Protein AF-A0A168FDJ9-F1 (afdb_monomer)

Secondary structure (DSSP, 8-state):
--------------------PPTT--EEE--TT---HHHHHSSS---SEEE-SSS---TT--TTSEE-EE---SSTTTTTTHHHHHHHHHTTT---EE--SSTTSPP-

Organism: NCBI:txid1081108

InterPro domains:
  IPR024655 Asl1-like, glycosyl hydrolase catalytic domain [PF11790] (43-105)

Foldseek 3Di:
DDDDDDDDDPDPPPPPPPPPDPQEPAEEEDAAPDDPVVQVPDPDRRHAAYEHLALDYDPPDDPRHQYAHELADPPPCSVVCNVVSVVVSVVVPHPHYHYYDPPVDPDD

Structure (mmCIF, N/CA/C/O backbone):
data_AF-A0A168FDJ9-F1
#
_entry.id   AF-A0A168FDJ9-F1
#
loop_
_atom_site.group_PDB
_atom_site.id
_atom_site.type_symbol
_atom_site.label_atom_id
_atom_site.label_alt_id
_atom_site.label_comp_id
_atom_site.label_asym_id
_atom_site.label_entity_id
_atom_site.label_seq_id
_atom_site.pdbx_PDB_ins_code
_atom_site.Cartn_x
_atom_site.Cartn_y
_atom_site.Cartn_z
_atom_site.occupancy
_atom_site.B_iso_or_equiv
_atom_site.auth_seq_id
_atom_site.auth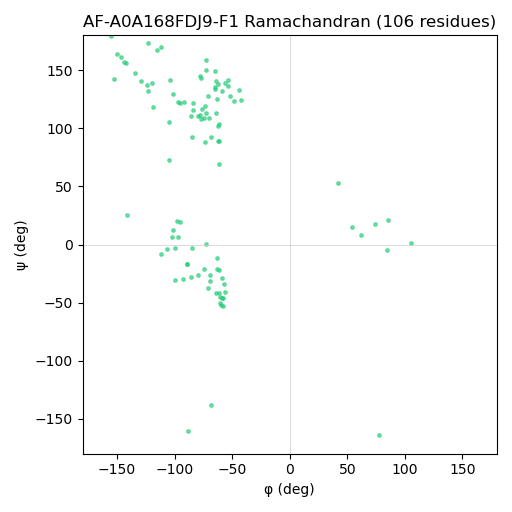_comp_id
_atom_site.auth_asym_id
_atom_site.auth_atom_id
_atom_site.pdbx_PDB_model_num
ATOM 1 N N . MET A 1 1 ? -45.051 25.386 55.370 1.00 40.19 1 MET A N 1
ATOM 2 C CA . MET A 1 1 ? -43.975 24.740 54.588 1.00 40.19 1 MET A CA 1
ATOM 3 C C . MET A 1 1 ? -44.509 24.482 53.191 1.00 40.19 1 MET A C 1
ATOM 5 O O . MET A 1 1 ? -45.445 23.707 53.064 1.00 40.19 1 MET A O 1
ATOM 9 N N . ALA A 1 2 ? -43.998 25.183 52.179 1.00 39.00 2 ALA A N 1
ATOM 10 C CA . ALA A 1 2 ? -44.378 24.968 50.785 1.00 39.00 2 ALA A CA 1
ATOM 11 C C . ALA A 1 2 ? -43.360 24.023 50.133 1.00 39.00 2 ALA A C 1
ATOM 13 O O . ALA A 1 2 ? -42.162 24.298 50.147 1.00 39.00 2 ALA A O 1
ATOM 14 N N . THR A 1 3 ? -43.825 22.895 49.605 1.00 44.97 3 THR A N 1
ATOM 15 C CA . THR A 1 3 ? -43.001 21.899 48.914 1.00 44.97 3 THR A CA 1
ATOM 16 C C . THR A 1 3 ? -42.858 22.295 47.446 1.00 44.97 3 THR A C 1
ATOM 18 O O . THR A 1 3 ? -43.822 22.241 46.686 1.00 44.97 3 THR A O 1
ATOM 21 N N . PHE A 1 4 ? -41.654 22.694 47.033 1.00 40.06 4 PHE A N 1
ATOM 22 C CA . PHE A 1 4 ? -41.322 22.911 45.624 1.00 40.06 4 PHE A CA 1
ATOM 23 C C . PHE A 1 4 ? -41.115 21.551 44.944 1.00 40.06 4 PHE A C 1
ATOM 25 O O . PHE A 1 4 ? -40.209 20.803 45.309 1.00 40.06 4 PHE A O 1
ATOM 32 N N . LYS A 1 5 ? -41.954 21.209 43.960 1.00 51.41 5 LYS A N 1
ATOM 33 C CA . LYS A 1 5 ? -41.704 20.065 43.073 1.00 51.41 5 LYS A CA 1
ATOM 34 C C . LYS A 1 5 ? -40.776 20.514 41.949 1.00 51.41 5 LYS A C 1
ATOM 36 O O . LYS A 1 5 ? -41.147 21.358 41.140 1.00 51.41 5 LYS A O 1
ATOM 41 N N . LEU A 1 6 ? -39.578 19.940 41.910 1.00 40.44 6 LEU A N 1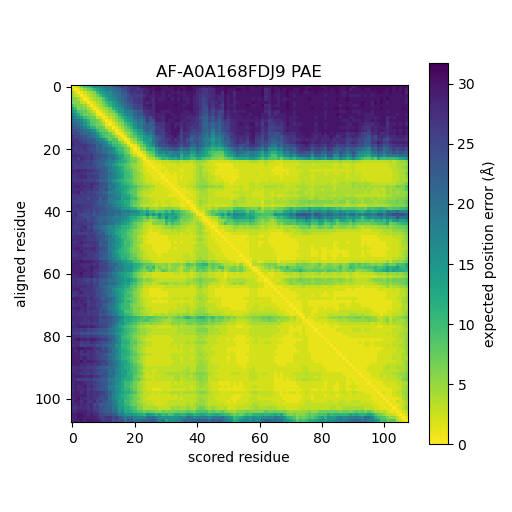
ATOM 42 C CA . LEU A 1 6 ? -38.638 20.111 40.810 1.00 40.44 6 LEU A CA 1
ATOM 43 C C . LEU A 1 6 ? -39.170 19.325 39.598 1.00 40.44 6 LEU A C 1
ATOM 45 O O . LEU A 1 6 ? -39.265 18.099 39.650 1.00 40.44 6 LEU A O 1
ATOM 49 N N . LEU A 1 7 ? -39.562 20.018 38.529 1.00 47.66 7 LEU A N 1
ATOM 50 C CA . LEU A 1 7 ? -39.873 19.384 37.248 1.00 47.66 7 LEU A CA 1
ATOM 51 C C . LEU A 1 7 ? -38.545 19.094 36.535 1.00 47.66 7 LEU A C 1
ATOM 53 O O . LEU A 1 7 ? -37.848 20.019 36.124 1.00 47.66 7 LEU A O 1
ATOM 57 N N . ALA A 1 8 ? -38.177 17.820 36.407 1.00 51.81 8 ALA A N 1
ATOM 58 C CA . ALA A 1 8 ? -37.037 17.422 35.590 1.00 51.81 8 ALA A CA 1
ATOM 59 C C . ALA A 1 8 ? -37.428 17.521 34.107 1.00 51.81 8 ALA A C 1
ATOM 61 O O . ALA A 1 8 ? -38.237 16.736 33.614 1.00 51.81 8 ALA A O 1
ATOM 62 N N . VAL A 1 9 ? -36.870 18.503 33.399 1.00 49.38 9 VAL A N 1
ATOM 63 C CA . VAL A 1 9 ? -36.960 18.598 31.938 1.00 49.38 9 VAL A CA 1
ATOM 64 C C . VAL A 1 9 ? -35.967 17.593 31.358 1.00 49.38 9 VAL A C 1
ATOM 66 O O . VAL A 1 9 ? -34.756 17.782 31.461 1.00 49.38 9 VAL A O 1
ATOM 69 N N . ALA A 1 10 ? -36.464 16.501 30.778 1.00 52.31 10 ALA A N 1
ATOM 70 C CA . ALA A 1 10 ? -35.628 15.574 30.027 1.00 52.31 10 ALA A CA 1
ATOM 71 C C . ALA A 1 10 ? -35.182 16.260 28.728 1.00 52.31 10 ALA A C 1
ATOM 73 O O . ALA A 1 10 ? -35.988 16.491 27.827 1.00 52.31 10 ALA A O 1
ATOM 74 N N . ALA A 1 11 ? -33.900 16.615 28.641 1.00 51.88 11 ALA A N 1
ATOM 75 C CA . ALA A 1 11 ? -33.298 17.047 27.391 1.00 51.88 11 ALA A CA 1
ATOM 76 C C . ALA A 1 11 ? -33.333 15.867 26.409 1.00 51.88 11 ALA A C 1
ATOM 78 O O . ALA A 1 11 ? -32.673 14.851 26.623 1.00 51.88 11 ALA A O 1
ATOM 79 N N . ILE A 1 12 ? -34.124 15.990 25.344 1.00 51.94 12 ILE A N 1
ATOM 80 C CA . ILE A 1 12 ? -34.104 15.050 24.224 1.00 51.94 12 ILE A CA 1
ATOM 81 C C . ILE A 1 12 ? -32.820 15.343 23.447 1.00 51.94 12 ILE A C 1
ATOM 83 O O . ILE A 1 12 ? -32.797 16.161 22.531 1.00 51.94 12 ILE A O 1
ATOM 87 N N . THR A 1 13 ? -31.719 14.707 23.838 1.00 52.53 13 THR A N 1
ATOM 88 C CA . THR A 1 13 ? -30.537 14.592 22.988 1.00 52.53 13 THR A CA 1
ATOM 89 C C . THR A 1 13 ? -30.905 13.675 21.831 1.00 52.53 13 THR A C 1
ATOM 91 O O . THR A 1 13 ? -30.813 12.452 21.915 1.00 52.53 13 THR A O 1
ATOM 94 N N . SER A 1 14 ? -31.355 14.267 20.727 1.00 50.62 14 SER A N 1
ATOM 95 C CA . SER A 1 14 ? -31.405 13.591 19.437 1.00 50.62 14 SER A CA 1
ATOM 96 C C . SER A 1 14 ? -29.972 13.235 19.042 1.00 50.62 14 SER A C 1
ATOM 98 O O . SER A 1 14 ? -29.274 14.026 18.409 1.00 50.62 14 SER A O 1
ATOM 100 N N . MET A 1 15 ? -29.506 12.057 19.463 1.00 55.88 15 MET A N 1
ATOM 101 C CA . MET A 1 15 ? -28.327 11.441 18.876 1.00 55.88 15 MET A CA 1
ATOM 102 C C . MET A 1 15 ? -28.662 11.212 17.410 1.00 55.88 15 MET A C 1
ATOM 104 O O . MET A 1 15 ? -29.426 10.304 17.079 1.00 55.88 15 MET A O 1
ATOM 108 N N . VAL A 1 16 ? -28.123 12.066 16.541 1.00 50.50 16 VAL A N 1
ATOM 109 C CA . VAL A 1 16 ? -28.041 11.790 15.112 1.00 50.50 16 VAL A CA 1
ATOM 110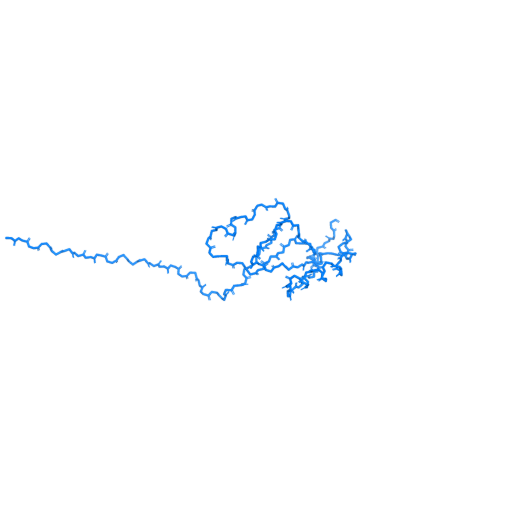 C C . VAL A 1 16 ? -27.179 10.536 15.005 1.00 50.50 16 VAL A C 1
ATOM 112 O O . VAL A 1 16 ? -25.953 10.608 14.978 1.00 50.50 16 VAL A O 1
ATOM 115 N N . HIS A 1 17 ? -27.814 9.365 15.049 1.00 50.12 17 HIS A N 1
ATOM 116 C CA . HIS A 1 17 ? -27.168 8.130 14.654 1.00 50.12 17 HIS A CA 1
ATOM 117 C C . HIS A 1 17 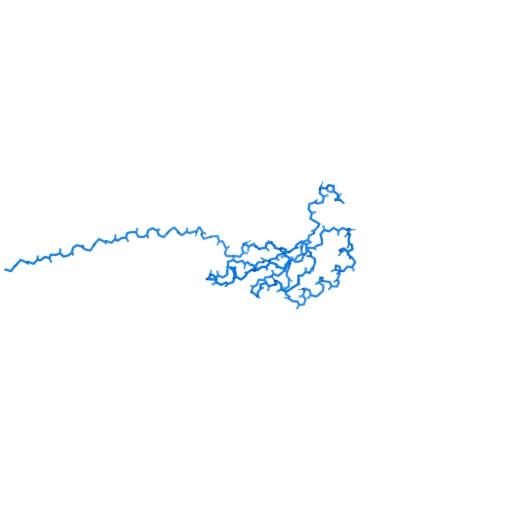? -26.835 8.323 13.181 1.00 50.12 17 HIS A C 1
ATOM 119 O O . HIS A 1 17 ? -27.718 8.250 12.325 1.00 50.12 17 HIS A O 1
ATOM 125 N N . ALA A 1 18 ? -25.563 8.628 12.901 1.00 57.41 18 ALA A N 1
ATOM 126 C CA . ALA A 1 18 ? -24.986 8.384 11.593 1.00 57.41 18 ALA A CA 1
ATOM 127 C C . ALA A 1 18 ? -25.485 7.002 11.167 1.00 57.41 18 ALA A C 1
ATOM 129 O O . ALA A 1 18 ? -25.402 6.053 11.952 1.00 57.41 18 ALA A O 1
ATOM 130 N N . THR A 1 19 ? -26.123 6.941 10.002 1.00 51.56 19 THR A N 1
ATOM 131 C CA . THR A 1 19 ? -26.780 5.739 9.496 1.00 51.56 19 THR A CA 1
ATOM 132 C C . THR A 1 19 ? -25.866 4.540 9.728 1.00 51.56 19 THR A C 1
ATOM 134 O O . THR A 1 19 ? -24.661 4.634 9.482 1.00 51.56 19 THR A O 1
ATOM 137 N N . ASN A 1 20 ? -26.421 3.443 10.261 1.00 50.59 20 ASN A N 1
ATOM 138 C CA . ASN A 1 20 ? -25.738 2.159 10.442 1.00 50.59 20 ASN A CA 1
ATOM 139 C C . ASN A 1 20 ? -25.309 1.614 9.065 1.00 50.59 20 ASN A C 1
ATOM 141 O O . ASN A 1 20 ? -25.881 0.659 8.545 1.00 50.59 20 ASN A O 1
ATOM 145 N N . HIS A 1 21 ? -24.337 2.256 8.422 1.00 54.12 21 HIS A N 1
ATOM 146 C CA . HIS A 1 21 ? -23.617 1.680 7.310 1.00 54.12 21 HIS A CA 1
ATOM 147 C C . HIS A 1 21 ? -22.871 0.465 7.854 1.00 54.12 21 HIS A C 1
ATOM 149 O O . HIS A 1 21 ? -22.343 0.540 8.970 1.00 54.12 21 HIS A O 1
ATOM 155 N N . PRO A 1 22 ? -22.804 -0.640 7.091 1.00 58.00 22 PRO A N 1
ATOM 156 C CA . PRO A 1 22 ? -21.944 -1.749 7.452 1.00 58.00 22 PRO A CA 1
ATOM 157 C C . PRO A 1 22 ? -20.556 -1.186 7.786 1.00 58.00 22 PRO A C 1
ATOM 159 O O . PRO A 1 22 ? -20.003 -0.443 6.960 1.00 58.00 22 PRO A O 1
ATOM 162 N N . PRO A 1 23 ? -20.020 -1.447 8.989 1.00 65.19 23 PRO A N 1
ATOM 163 C CA . PRO A 1 23 ? -18.668 -1.028 9.314 1.00 65.19 23 PRO A CA 1
ATOM 164 C C . PRO A 1 23 ? -17.705 -1.558 8.241 1.00 65.19 23 PRO A C 1
ATOM 166 O O . PRO A 1 23 ? -17.888 -2.659 7.727 1.00 65.19 23 PRO A O 1
ATOM 169 N N . GLY A 1 24 ? -16.704 -0.753 7.874 1.00 71.69 24 GLY A N 1
ATOM 170 C CA . GLY A 1 24 ? -15.574 -1.223 7.063 1.00 71.69 24 GLY A CA 1
ATOM 171 C C . GLY A 1 24 ? -15.529 -0.809 5.589 1.00 71.69 24 GLY A C 1
ATOM 172 O O . GLY A 1 24 ? -14.574 -1.173 4.917 1.00 71.69 24 GLY A O 1
ATOM 173 N N . LYS A 1 25 ? -16.481 -0.022 5.058 1.00 88.19 25 LYS A N 1
ATOM 174 C CA . LYS A 1 25 ? -16.375 0.450 3.655 1.00 88.19 25 LYS A CA 1
ATOM 175 C C . LYS A 1 25 ? -15.435 1.639 3.450 1.00 88.19 25 LYS A C 1
ATOM 177 O O . LYS A 1 25 ? -14.935 1.827 2.345 1.00 88.19 25 LYS A O 1
ATOM 182 N N . ARG A 1 26 ? -15.225 2.474 4.474 1.00 90.69 26 ARG A N 1
ATOM 183 C CA . ARG A 1 26 ? -14.386 3.672 4.342 1.00 90.69 26 ARG A CA 1
ATOM 184 C C . ARG A 1 26 ?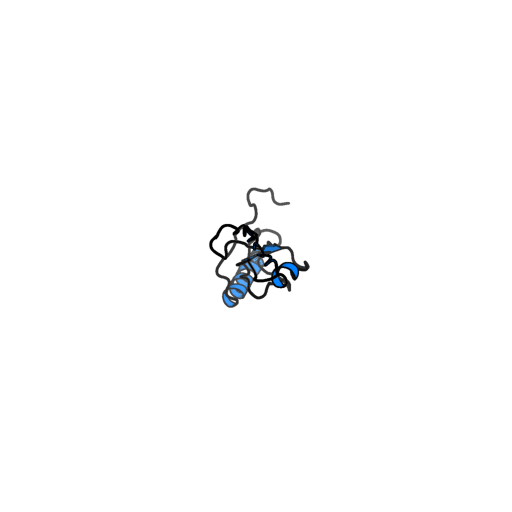 -12.918 3.259 4.214 1.00 90.69 26 ARG A C 1
ATOM 186 O O . ARG A 1 26 ? -12.431 2.514 5.064 1.00 90.69 26 ARG A O 1
ATOM 193 N N . GLY A 1 27 ? -12.248 3.767 3.183 1.00 92.88 27 GLY A N 1
ATOM 194 C CA . GLY A 1 27 ? -10.805 3.646 2.994 1.00 92.88 27 GLY A CA 1
ATOM 195 C C . GLY A 1 27 ? -10.096 4.998 3.060 1.00 92.88 27 GLY A C 1
ATOM 196 O O . GLY A 1 27 ? -10.756 6.040 3.028 1.00 92.88 27 GLY A O 1
ATOM 197 N N . LEU A 1 28 ? -8.768 4.973 3.160 1.00 94.00 28 LEU A N 1
ATOM 198 C CA . LEU A 1 28 ? -7.907 6.159 3.159 1.00 94.00 28 LEU A CA 1
ATOM 199 C C . LEU A 1 28 ? -6.945 6.127 1.964 1.00 94.00 28 LEU A C 1
ATOM 201 O O . LEU A 1 28 ? -6.117 5.227 1.866 1.00 94.00 28 LEU A O 1
ATOM 205 N N . GLY A 1 29 ? -7.053 7.116 1.076 1.00 95.62 29 GLY A N 1
ATOM 206 C CA . GLY A 1 29 ? -6.052 7.389 0.042 1.00 95.62 29 GLY A CA 1
ATOM 207 C C . GLY A 1 29 ? -5.117 8.496 0.507 1.00 95.62 29 GLY A C 1
ATOM 208 O O . GLY A 1 29 ? -5.593 9.579 0.852 1.00 95.62 29 GLY A O 1
ATOM 209 N N . SER A 1 30 ? -3.812 8.240 0.549 1.00 95.00 30 SER A N 1
ATOM 210 C CA . SER A 1 30 ? -2.828 9.219 1.028 1.00 95.00 30 SER A CA 1
ATOM 211 C C . SER A 1 30 ? -1.462 9.006 0.396 1.00 95.00 30 SER A C 1
ATOM 213 O O . SER A 1 30 ? -1.029 7.866 0.283 1.00 95.00 30 SER A O 1
ATOM 215 N N . ASN A 1 31 ? -0.753 10.090 0.089 1.00 94.50 31 ASN A N 1
ATOM 216 C CA . ASN A 1 31 ? 0.647 10.024 -0.327 1.00 94.50 31 ASN A CA 1
ATOM 217 C C . ASN A 1 31 ? 1.575 9.696 0.855 1.00 94.50 31 ASN A C 1
ATOM 219 O O . ASN A 1 31 ? 1.251 9.946 2.023 1.00 94.50 31 ASN A O 1
ATOM 223 N N . ASP A 1 32 ? 2.763 9.189 0.537 1.00 91.94 32 ASP A N 1
ATOM 224 C CA . ASP A 1 32 ? 3.828 8.962 1.511 1.00 91.94 32 ASP A CA 1
ATOM 225 C C . ASP A 1 32 ? 4.335 10.288 2.118 1.00 91.94 32 ASP A C 1
ATOM 227 O O . ASP A 1 32 ? 4.304 11.345 1.488 1.00 91.94 32 ASP A O 1
ATOM 231 N N . GLY A 1 33 ? 4.794 10.242 3.372 1.00 89.50 33 GLY A N 1
ATOM 232 C CA . GLY A 1 33 ? 5.312 11.395 4.121 1.00 89.50 33 GLY A CA 1
ATOM 233 C C . GLY A 1 33 ? 4.266 12.263 4.838 1.00 89.50 33 GLY A C 1
ATOM 234 O O . GLY A 1 33 ? 4.644 13.171 5.574 1.00 89.50 33 GLY A O 1
ATOM 235 N N . LEU A 1 34 ? 2.967 11.993 4.675 1.00 90.69 34 LEU A N 1
ATOM 236 C CA . LEU A 1 34 ? 1.898 12.689 5.404 1.00 90.69 34 LEU A CA 1
ATOM 237 C C . LEU A 1 34 ? 1.742 12.187 6.850 1.00 90.69 34 LEU A C 1
ATOM 239 O O . LEU A 1 34 ? 1.877 10.992 7.112 1.00 90.69 34 LEU A O 1
ATOM 243 N N . ASP A 1 35 ? 1.397 13.089 7.774 1.00 89.94 35 ASP A N 1
ATOM 244 C CA . ASP A 1 35 ? 0.990 12.735 9.139 1.00 89.94 35 ASP A CA 1
ATOM 245 C C . ASP A 1 35 ? -0.461 12.228 9.142 1.00 89.94 35 ASP A C 1
ATOM 247 O O . ASP A 1 35 ? -1.405 12.983 8.899 1.00 89.94 35 ASP A O 1
ATOM 251 N N . LEU A 1 36 ? -0.633 10.933 9.416 1.00 89.44 36 LEU A N 1
ATOM 252 C CA . LEU A 1 36 ? -1.937 10.269 9.481 1.00 89.44 36 LEU A CA 1
ATOM 253 C C . LEU A 1 36 ? -2.420 10.036 10.922 1.00 89.44 36 LEU A C 1
ATOM 255 O O . LEU A 1 36 ? -3.456 9.400 11.122 1.00 89.44 36 LEU A O 1
ATOM 259 N N . SER A 1 37 ? -1.718 10.558 11.935 1.00 86.00 37 SER A N 1
ATOM 260 C CA . SER A 1 37 ? -2.020 10.317 13.356 1.00 86.00 37 SER A CA 1
ATOM 261 C C . SER A 1 37 ? -3.434 10.749 13.759 1.00 86.00 37 SER A C 1
ATOM 263 O O . SER A 1 37 ? -4.053 10.130 14.629 1.00 86.00 37 SER A O 1
ATOM 265 N N . GLY A 1 38 ? -4.007 11.750 13.085 1.00 86.31 38 GLY A N 1
ATOM 266 C CA . GLY A 1 38 ? -5.398 12.175 13.273 1.00 86.31 38 GLY A CA 1
ATOM 267 C C . GLY A 1 38 ? -6.440 11.093 12.948 1.00 86.31 38 GLY A C 1
ATOM 268 O O . GLY A 1 38 ? -7.554 11.147 13.467 1.00 86.31 38 GLY A O 1
ATOM 269 N N . PHE A 1 39 ? -6.086 10.087 12.140 1.00 85.56 39 PHE A N 1
ATOM 270 C CA . PHE A 1 39 ? -6.964 8.963 11.796 1.00 85.56 39 PHE A CA 1
ATOM 271 C C . PHE A 1 39 ? -6.859 7.780 12.772 1.00 85.56 39 PHE A C 1
ATOM 273 O O . PHE A 1 39 ? -7.767 6.947 12.801 1.00 85.56 39 PHE A O 1
ATOM 280 N N . GLU A 1 40 ? -5.799 7.717 13.587 1.00 78.00 40 GLU A N 1
ATOM 281 C CA . GLU A 1 40 ? -5.617 6.698 14.638 1.00 78.00 40 GLU A CA 1
ATOM 282 C C . GLU A 1 40 ? -5.980 7.212 16.041 1.00 78.00 40 GLU A C 1
ATOM 284 O O . GLU A 1 40 ? -6.428 6.439 16.884 1.00 78.00 40 GLU A O 1
ATOM 289 N N . SER A 1 41 ? -5.798 8.509 16.307 1.00 66.31 41 SER A N 1
ATOM 290 C CA . SER A 1 41 ? -5.867 9.077 17.664 1.00 66.31 41 SER A CA 1
ATOM 291 C C . SER A 1 41 ? -7.261 9.529 18.118 1.00 66.31 41 SER A C 1
ATOM 293 O O . SER A 1 41 ? -7.488 9.697 19.318 1.00 66.31 41 SER A O 1
ATOM 295 N N . VAL A 1 42 ? -8.223 9.707 17.204 1.00 63.53 42 VAL A N 1
ATOM 296 C CA . VAL A 1 42 ? -9.549 10.271 17.520 1.00 63.53 42 VAL A CA 1
ATOM 297 C C . VAL A 1 42 ? -10.622 9.176 17.546 1.00 63.53 42 VAL A C 1
ATOM 299 O O . VAL A 1 42 ? -11.478 9.069 16.667 1.00 63.53 42 VAL A O 1
ATOM 302 N N . GLY A 1 43 ? -10.594 8.355 18.597 1.00 68.31 43 GLY A N 1
ATOM 303 C CA . GLY A 1 43 ? -11.605 7.323 18.845 1.00 68.31 43 GLY A CA 1
ATOM 304 C C . GLY A 1 43 ? -11.454 6.067 17.973 1.00 68.31 43 GLY A C 1
ATOM 305 O O . GLY A 1 43 ? -10.388 5.821 17.417 1.00 68.31 43 GLY A O 1
ATOM 306 N N . PRO A 1 44 ? -12.496 5.215 17.876 1.00 72.81 44 PRO A N 1
ATOM 307 C CA . PRO A 1 44 ? -12.397 3.964 17.132 1.00 72.81 44 PRO A CA 1
ATOM 308 C C . PRO A 1 44 ? -12.130 4.234 15.653 1.00 72.81 44 PRO A C 1
ATOM 310 O O . PRO A 1 44 ? -12.936 4.916 15.007 1.00 72.81 44 PRO A O 1
ATOM 313 N N . ILE A 1 45 ? -11.059 3.644 15.117 1.00 82.06 45 ILE A N 1
ATOM 314 C CA . ILE A 1 45 ? -10.742 3.702 13.691 1.00 82.06 45 ILE A CA 1
ATOM 315 C C . ILE A 1 45 ? -11.964 3.266 12.872 1.00 82.06 45 ILE A C 1
ATOM 317 O O . ILE A 1 45 ? -12.599 2.245 13.146 1.00 82.06 45 ILE A O 1
ATOM 321 N N . LYS A 1 46 ? -12.362 4.088 11.898 1.00 84.06 46 LYS A N 1
ATOM 322 C CA . LYS A 1 46 ? -13.533 3.801 11.042 1.00 84.06 46 LYS A CA 1
ATOM 323 C C . LYS A 1 46 ? -13.141 3.216 9.683 1.00 84.06 46 LYS A C 1
ATOM 325 O O . LYS A 1 46 ? -14.019 2.980 8.855 1.00 84.06 46 LYS A O 1
ATOM 330 N N . MET A 1 47 ? -11.838 3.103 9.424 1.00 88.50 47 MET A N 1
ATOM 331 C CA . MET A 1 47 ? -11.256 2.818 8.116 1.00 88.50 47 MET A CA 1
ATOM 332 C C . MET A 1 47 ? -10.888 1.344 8.095 1.00 88.50 47 MET A C 1
ATOM 334 O O . MET A 1 47 ? -10.263 0.870 9.038 1.00 88.50 47 MET A O 1
ATOM 338 N N . GLY A 1 48 ? -11.312 0.631 7.053 1.00 90.94 48 GLY A N 1
ATOM 339 C CA . GLY A 1 48 ? -10.995 -0.791 6.885 1.00 90.94 48 GLY A CA 1
ATOM 340 C C . GLY A 1 48 ? -9.737 -1.028 6.052 1.00 90.94 48 GLY A C 1
ATOM 341 O O . GLY A 1 48 ? -9.021 -1.998 6.280 1.00 90.94 48 GLY A O 1
ATOM 342 N N . TRP A 1 49 ? -9.449 -0.117 5.121 1.00 94.62 49 TRP A N 1
ATOM 343 C CA . TRP A 1 49 ? -8.380 -0.268 4.137 1.00 94.62 49 TRP A CA 1
ATOM 344 C C . TRP A 1 49 ? -7.729 1.080 3.768 1.00 94.62 49 TRP A C 1
ATOM 346 O O . TRP A 1 49 ? -8.293 2.148 4.022 1.00 94.62 49 TRP A O 1
ATOM 356 N N . GLN A 1 50 ? -6.530 1.045 3.191 1.00 95.56 50 GLN A N 1
ATOM 357 C CA . GLN A 1 50 ? -5.786 2.213 2.718 1.00 95.56 50 GLN A CA 1
ATOM 358 C C . GLN A 1 50 ? -5.004 1.913 1.434 1.00 95.56 50 GLN A C 1
ATOM 360 O O . GLN A 1 50 ? -4.659 0.762 1.182 1.00 95.56 50 GLN A O 1
ATOM 365 N N . TYR A 1 51 ? -4.688 2.950 0.661 1.00 97.62 51 TYR A N 1
ATOM 366 C CA . TYR A 1 51 ? -3.862 2.886 -0.552 1.00 97.62 51 TYR A CA 1
ATOM 367 C C . TYR A 1 51 ? -3.103 4.213 -0.754 1.00 97.62 51 TYR A C 1
ATOM 369 O O . TYR A 1 51 ? -3.439 5.222 -0.130 1.00 97.62 51 TYR A O 1
ATOM 377 N N . ASN A 1 52 ? -2.074 4.222 -1.604 1.00 97.44 52 ASN A N 1
ATOM 378 C CA . ASN A 1 52 ? -1.222 5.398 -1.850 1.00 97.44 52 ASN A CA 1
ATOM 379 C C . ASN A 1 52 ? -0.814 5.571 -3.326 1.00 97.44 52 ASN A C 1
ATOM 381 O O . ASN A 1 52 ? 0.219 6.169 -3.604 1.00 97.44 52 ASN A O 1
ATOM 385 N N . TRP A 1 53 ? -1.610 5.042 -4.262 1.00 96.50 53 TRP A N 1
ATOM 386 C CA . TRP A 1 53 ? -1.319 5.033 -5.707 1.00 96.50 53 TRP A CA 1
ATOM 387 C C . TRP A 1 53 ? -0.055 4.274 -6.136 1.00 96.50 53 TRP A C 1
ATOM 389 O O . TRP A 1 53 ? 0.277 4.318 -7.315 1.00 96.50 53 TRP A O 1
ATOM 399 N N . ASP A 1 54 ? 0.611 3.540 -5.242 1.00 96.56 54 ASP A N 1
ATOM 400 C CA . ASP A 1 54 ? 1.735 2.667 -5.583 1.00 96.56 54 ASP A CA 1
ATOM 401 C C . ASP A 1 54 ? 1.456 1.220 -5.140 1.00 96.56 54 ASP A C 1
ATOM 403 O O . ASP A 1 54 ? 0.449 0.894 -4.503 1.00 96.56 54 ASP A O 1
ATOM 407 N N . SER A 1 55 ? 2.361 0.329 -5.520 1.00 97.31 55 SER A N 1
ATOM 408 C CA . SER A 1 55 ? 2.390 -1.069 -5.115 1.00 97.31 55 SER A CA 1
ATOM 409 C C . SER A 1 55 ? 3.091 -1.287 -3.773 1.00 97.31 55 SER A C 1
ATOM 411 O O . SER A 1 55 ? 3.156 -2.411 -3.271 1.00 97.31 55 SER A O 1
ATOM 413 N N . ASP A 1 56 ? 3.623 -0.218 -3.182 1.00 96.38 56 ASP A N 1
ATOM 414 C CA . ASP A 1 56 ? 4.209 -0.233 -1.858 1.00 96.38 56 ASP A CA 1
ATOM 415 C C . ASP A 1 56 ? 3.909 1.041 -1.078 1.00 96.38 56 ASP A C 1
ATOM 417 O O . ASP A 1 56 ? 3.672 2.099 -1.650 1.00 96.38 56 ASP A O 1
ATOM 421 N N . ILE A 1 57 ? 3.963 0.934 0.244 1.00 93.94 57 ILE A N 1
ATOM 422 C CA . ILE A 1 57 ? 3.857 2.069 1.149 1.00 93.94 57 ILE A CA 1
ATOM 423 C C . ILE A 1 57 ? 5.079 2.109 2.046 1.00 93.94 57 ILE A C 1
ATOM 425 O O . ILE A 1 57 ? 5.530 1.079 2.557 1.00 93.94 57 ILE A O 1
ATOM 429 N N . GLY A 1 58 ? 5.614 3.312 2.233 1.00 82.88 58 GLY A N 1
ATOM 430 C CA . GLY A 1 58 ? 6.680 3.550 3.191 1.00 82.88 58 GLY A CA 1
ATOM 431 C C . GLY A 1 58 ? 6.221 3.406 4.649 1.00 82.88 58 GLY A C 1
ATOM 432 O O . GLY A 1 58 ? 5.467 2.513 5.037 1.00 82.88 58 GLY A O 1
ATOM 433 N N . GLY A 1 59 ? 6.685 4.322 5.501 1.00 82.19 59 GLY A N 1
ATOM 434 C CA . GLY A 1 59 ? 6.413 4.318 6.946 1.00 82.19 59 GLY A CA 1
ATOM 435 C C . GLY A 1 59 ? 4.987 4.710 7.357 1.00 82.19 59 GLY A C 1
ATOM 436 O O . GLY A 1 59 ? 4.688 4.721 8.545 1.00 82.19 59 GLY A O 1
ATOM 437 N N . ASN A 1 60 ? 4.106 5.013 6.401 1.00 87.19 60 ASN A N 1
ATOM 438 C CA . ASN A 1 60 ? 2.785 5.606 6.639 1.00 87.19 60 ASN A CA 1
ATOM 439 C C . ASN A 1 60 ? 1.643 4.576 6.726 1.00 87.19 60 ASN A C 1
ATOM 441 O O . ASN A 1 60 ? 0.470 4.904 6.537 1.00 87.19 60 ASN A O 1
ATOM 445 N N . LYS A 1 61 ? 1.958 3.303 6.976 1.00 90.81 61 LYS A N 1
ATOM 446 C CA . LYS A 1 61 ? 0.932 2.269 7.122 1.00 90.81 61 LYS A CA 1
ATOM 447 C C . LYS A 1 61 ? 0.219 2.418 8.470 1.00 90.81 61 LYS A C 1
ATOM 449 O O . LYS A 1 61 ? 0.842 2.226 9.512 1.00 90.81 61 LYS A O 1
ATOM 454 N N . LEU A 1 62 ? -1.094 2.644 8.452 1.00 90.56 62 LEU A N 1
ATOM 455 C CA . LEU A 1 62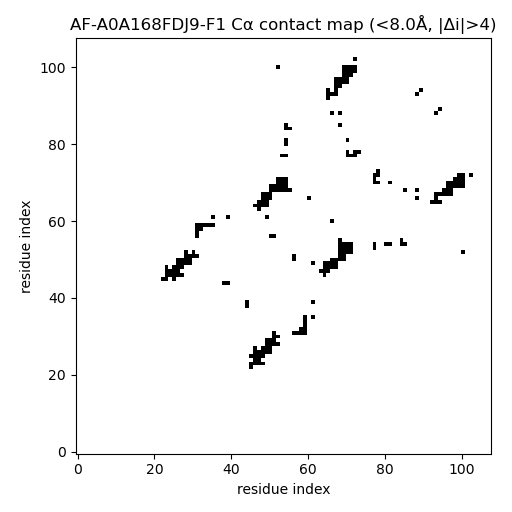 ? -1.918 2.556 9.654 1.00 90.56 62 LEU A CA 1
ATOM 456 C C . LEU A 1 62 ? -1.918 1.113 10.166 1.00 90.56 62 LEU A C 1
ATOM 458 O O . LEU A 1 62 ? -2.043 0.142 9.406 1.00 90.56 62 LEU A O 1
ATOM 462 N N . SER A 1 63 ? -1.760 0.967 11.475 1.00 86.38 63 SER A N 1
ATOM 463 C CA . SER A 1 63 ? -1.491 -0.323 12.123 1.00 86.38 63 SER A CA 1
ATOM 464 C C . SER A 1 63 ? -2.617 -1.342 11.918 1.00 86.38 63 SER A C 1
ATOM 466 O O . SER A 1 63 ? -2.361 -2.505 11.607 1.00 86.38 63 SER A O 1
ATOM 468 N N . SER A 1 64 ? -3.864 -0.883 12.023 1.00 86.31 64 SER A N 1
ATOM 469 C CA . SER A 1 64 ? -5.071 -1.723 12.075 1.00 86.31 64 SER A CA 1
ATOM 470 C C . SER A 1 64 ? -5.843 -1.794 10.752 1.00 86.31 64 SER A C 1
ATOM 472 O O . SER A 1 64 ? -6.991 -2.230 10.732 1.00 86.31 64 SER A O 1
ATOM 474 N N . VAL A 1 65 ? -5.238 -1.327 9.659 1.00 91.38 65 VAL A N 1
ATOM 475 C CA . VAL A 1 65 ? -5.891 -1.146 8.356 1.00 91.38 65 VAL A CA 1
ATOM 476 C C . VAL A 1 65 ? -5.192 -2.001 7.302 1.00 91.38 65 VAL A C 1
ATOM 478 O O . VAL A 1 65 ? -3.960 -2.095 7.289 1.00 91.38 65 VAL A O 1
ATOM 481 N N . GLU A 1 66 ? -5.961 -2.633 6.417 1.00 94.75 66 GLU A N 1
ATOM 482 C CA . GLU A 1 66 ? -5.412 -3.338 5.256 1.00 94.75 66 GLU A CA 1
ATOM 483 C C . GLU A 1 66 ? -4.729 -2.342 4.312 1.00 94.75 66 GLU A C 1
ATOM 485 O O . GLU A 1 66 ? -5.300 -1.303 3.993 1.00 94.75 66 GLU A O 1
ATOM 490 N N . TYR A 1 67 ? -3.528 -2.657 3.830 1.00 96.88 67 TYR A N 1
ATOM 491 C CA . TYR A 1 67 ? -2.958 -1.925 2.702 1.00 96.88 67 TYR A CA 1
ATOM 492 C C . TYR A 1 67 ? -3.326 -2.634 1.398 1.00 96.88 67 TYR A C 1
ATOM 494 O O . TYR A 1 67 ? -3.029 -3.818 1.229 1.00 96.88 67 TYR A O 1
ATOM 502 N N . VAL A 1 68 ? -3.975 -1.897 0.502 1.00 98.00 68 VAL A N 1
ATOM 503 C CA . VAL A 1 68 ? -4.402 -2.345 -0.820 1.00 98.00 68 VAL A CA 1
ATOM 504 C C . VAL A 1 68 ? -3.462 -1.720 -1.842 1.00 98.00 68 VAL A C 1
ATOM 506 O O . VAL A 1 68 ? -3.530 -0.523 -2.119 1.00 98.00 68 VAL A O 1
ATOM 509 N N . LEU A 1 69 ? -2.563 -2.542 -2.373 1.00 97.81 69 LEU A N 1
ATOM 510 C CA . LEU A 1 69 ? -1.580 -2.132 -3.368 1.00 97.81 69 LEU A CA 1
ATOM 511 C C . LEU A 1 69 ? -2.219 -1.883 -4.739 1.00 97.81 69 LEU A C 1
ATOM 513 O O . LEU A 1 69 ? -3.192 -2.541 -5.114 1.00 97.81 69 LEU A O 1
ATOM 517 N N . MET A 1 70 ? -1.626 -0.968 -5.503 1.00 98.44 70 MET A N 1
ATOM 518 C CA . MET A 1 70 ? -2.068 -0.590 -6.842 1.00 98.44 70 MET A CA 1
ATOM 519 C C . MET A 1 70 ? -0.952 -0.781 -7.868 1.00 98.44 70 MET A C 1
ATOM 521 O O . MET A 1 70 ? 0.168 -0.313 -7.674 1.00 98.44 70 MET A O 1
ATOM 525 N N . LEU A 1 71 ? -1.266 -1.425 -8.992 1.00 97.81 71 LEU A N 1
ATOM 526 C CA . LEU A 1 71 ? -0.441 -1.321 -10.192 1.00 97.81 71 LEU A CA 1
ATOM 527 C C . LEU A 1 71 ? -0.872 -0.061 -10.942 1.00 97.81 71 LEU A C 1
ATOM 529 O O . LEU A 1 71 ? -1.823 -0.112 -11.714 1.00 97.81 71 LEU A O 1
ATOM 533 N N . HIS A 1 72 ? -0.211 1.067 -10.675 1.00 95.94 72 HIS A N 1
ATOM 534 C CA . HIS A 1 72 ? -0.654 2.377 -11.162 1.00 95.94 72 HIS A CA 1
ATOM 535 C C . HIS A 1 72 ? -0.702 2.458 -12.691 1.00 95.94 72 HIS A C 1
ATOM 537 O O . HIS A 1 72 ? -1.712 2.853 -13.270 1.00 95.94 72 HIS A O 1
ATOM 543 N N . SER A 1 73 ? 0.387 2.060 -13.345 1.00 94.56 73 SER A N 1
ATOM 544 C CA . SER A 1 73 ? 0.556 2.111 -14.796 1.00 94.56 73 SER A CA 1
ATOM 545 C C . SER A 1 73 ? 1.593 1.073 -15.251 1.00 94.56 73 SER A C 1
ATOM 547 O O . SER A 1 73 ? 2.150 0.336 -14.437 1.00 94.56 73 SER A O 1
ATOM 549 N N . LEU A 1 74 ? 1.836 1.006 -16.564 1.00 93.19 74 LEU A N 1
ATOM 550 C CA . LEU A 1 74 ? 2.983 0.306 -17.167 1.00 93.19 74 LEU A CA 1
ATOM 551 C C . LEU A 1 74 ? 4.135 1.282 -17.493 1.00 93.19 74 LEU A C 1
ATOM 553 O O . LEU A 1 74 ? 4.944 1.021 -18.382 1.00 93.19 74 LEU A O 1
ATOM 557 N N . HIS A 1 75 ? 4.133 2.453 -16.852 1.00 86.94 75 HIS A N 1
ATOM 558 C CA . HIS A 1 75 ? 5.161 3.481 -16.967 1.00 86.94 75 HIS A CA 1
ATOM 559 C C . HIS A 1 75 ? 5.936 3.595 -15.647 1.00 86.94 75 HIS A C 1
ATOM 561 O O . HIS A 1 75 ? 5.564 2.974 -14.653 1.00 86.94 75 HIS A O 1
ATOM 567 N N . ASP A 1 76 ? 7.042 4.345 -15.647 1.00 88.44 76 ASP A N 1
ATOM 568 C CA . ASP A 1 76 ? 7.883 4.610 -14.466 1.00 88.44 76 ASP A CA 1
ATOM 569 C C . ASP A 1 76 ? 8.389 3.363 -13.715 1.00 88.44 76 ASP A C 1
ATOM 571 O O . ASP A 1 76 ? 8.910 3.440 -12.603 1.00 88.44 76 ASP A O 1
ATOM 575 N N . GLY A 1 77 ? 8.289 2.193 -14.349 1.00 92.38 77 GLY A N 1
ATOM 576 C CA . GLY A 1 77 ? 8.743 0.923 -13.814 1.00 92.38 77 GLY A CA 1
ATOM 577 C C . GLY A 1 77 ? 7.866 0.329 -12.712 1.00 92.38 77 GLY A C 1
ATOM 578 O O . GLY A 1 77 ? 8.344 -0.567 -12.010 1.00 92.38 77 GLY A O 1
ATOM 579 N N . HIS A 1 78 ? 6.609 0.767 -12.556 1.00 94.75 78 HIS A N 1
ATOM 580 C CA . HIS A 1 78 ? 5.672 0.170 -11.592 1.00 94.75 78 HIS A CA 1
ATOM 581 C C . HIS A 1 78 ? 5.480 -1.340 -11.828 1.00 94.75 78 HIS A C 1
ATOM 583 O O . HIS A 1 78 ? 5.351 -2.115 -10.878 1.00 94.75 78 HIS A O 1
ATOM 589 N N . GLU A 1 79 ? 5.520 -1.780 -13.086 1.00 95.81 79 GLU A N 1
ATOM 590 C CA . GLU A 1 79 ? 5.412 -3.178 -13.495 1.00 95.81 79 GLU A CA 1
ATOM 591 C C . GLU A 1 79 ? 6.634 -4.018 -13.103 1.00 95.81 79 GLU A C 1
ATOM 593 O O . GLU A 1 79 ? 6.491 -5.201 -12.789 1.00 95.81 79 GLU A O 1
ATOM 598 N N . ASN A 1 80 ? 7.825 -3.410 -13.055 1.00 98.00 80 ASN A N 1
ATOM 599 C CA . ASN A 1 80 ? 9.081 -4.120 -12.791 1.00 98.00 80 ASN A CA 1
ATOM 600 C C . ASN A 1 80 ? 9.177 -4.633 -11.351 1.00 98.00 80 ASN A C 1
ATOM 602 O O . ASN A 1 80 ? 9.869 -5.611 -11.085 1.00 98.00 80 ASN A O 1
ATOM 606 N N . VAL A 1 81 ? 8.478 -3.978 -10.424 1.00 97.06 81 VAL A N 1
ATOM 607 C CA . VAL A 1 81 ? 8.470 -4.304 -8.989 1.00 97.06 81 VAL A CA 1
ATOM 608 C C . VAL A 1 81 ? 7.167 -4.965 -8.534 1.00 97.06 81 VAL A C 1
ATOM 610 O O . VAL A 1 81 ? 7.048 -5.359 -7.373 1.00 97.06 81 VAL A O 1
ATOM 613 N N . TRP A 1 82 ? 6.183 -5.090 -9.430 1.00 97.81 82 TRP A N 1
ATOM 614 C CA . TRP A 1 82 ? 4.822 -5.502 -9.090 1.00 97.81 82 TRP A CA 1
ATOM 615 C C . TRP A 1 82 ? 4.766 -6.882 -8.436 1.00 97.81 82 TRP A C 1
ATOM 617 O O . TRP A 1 82 ? 4.211 -7.023 -7.349 1.00 97.81 82 TRP A O 1
ATOM 627 N N . ALA A 1 83 ? 5.372 -7.895 -9.061 1.00 98.00 83 ALA A N 1
ATOM 628 C CA . ALA A 1 83 ? 5.310 -9.273 -8.571 1.00 98.00 83 ALA A CA 1
ATOM 629 C C . ALA A 1 83 ? 5.917 -9.418 -7.165 1.00 98.00 83 ALA A C 1
ATOM 631 O O . ALA A 1 83 ? 5.306 -10.016 -6.278 1.00 98.00 83 ALA A O 1
ATOM 632 N N . ASP A 1 84 ? 7.083 -8.811 -6.937 1.00 98.31 84 ASP A N 1
ATOM 633 C CA . ASP A 1 84 ? 7.766 -8.850 -5.643 1.00 98.31 84 ASP A CA 1
ATOM 634 C C . ASP A 1 84 ? 6.949 -8.145 -4.554 1.00 98.31 84 ASP A C 1
ATOM 636 O O . ASP A 1 84 ? 6.815 -8.647 -3.434 1.00 98.31 84 ASP A O 1
ATOM 640 N N . ARG A 1 85 ? 6.349 -6.994 -4.882 1.00 98.00 85 ARG A N 1
ATOM 641 C CA . ARG A 1 85 ? 5.524 -6.221 -3.946 1.00 98.00 85 ARG A CA 1
ATOM 642 C C . ARG A 1 85 ? 4.185 -6.897 -3.645 1.00 98.00 85 ARG A C 1
ATOM 644 O O . ARG A 1 85 ? 3.771 -6.887 -2.486 1.00 98.00 85 ARG A O 1
ATOM 651 N N . VAL A 1 86 ? 3.554 -7.546 -4.628 1.00 98.25 86 VAL A N 1
ATOM 652 C CA . VAL A 1 86 ? 2.363 -8.387 -4.419 1.00 98.25 86 VAL A CA 1
ATOM 653 C C . VAL A 1 86 ? 2.674 -9.503 -3.431 1.00 98.25 86 VAL A C 1
ATOM 655 O O . VAL A 1 86 ? 1.986 -9.616 -2.420 1.00 98.25 86 VAL A O 1
ATOM 658 N N . ASN A 1 87 ? 3.738 -10.276 -3.666 1.00 98.25 87 ASN A N 1
ATOM 659 C CA . ASN A 1 87 ? 4.125 -11.367 -2.768 1.00 98.25 87 ASN A CA 1
ATOM 660 C C . ASN A 1 87 ? 4.389 -10.851 -1.345 1.00 98.25 87 ASN A C 1
ATOM 662 O O . ASN A 1 87 ? 3.835 -11.373 -0.380 1.00 98.25 87 ASN A O 1
ATOM 666 N N . LYS A 1 88 ? 5.133 -9.745 -1.218 1.00 97.25 88 LYS A N 1
ATOM 667 C CA . LYS A 1 88 ? 5.400 -9.102 0.074 1.00 97.25 88 LYS A CA 1
ATOM 668 C C . LYS A 1 88 ? 4.124 -8.726 0.835 1.00 97.25 88 LYS A C 1
ATOM 670 O O . LYS A 1 88 ? 4.095 -8.832 2.061 1.00 97.25 88 LYS A O 1
ATOM 675 N N . TRP A 1 89 ? 3.100 -8.216 0.151 1.00 96.88 89 TRP A N 1
ATOM 676 C CA . TRP A 1 89 ? 1.867 -7.761 0.798 1.00 96.88 89 TRP A CA 1
ATOM 677 C C . TRP A 1 89 ? 0.849 -8.876 1.028 1.00 96.88 89 TRP A C 1
ATOM 679 O O . TRP A 1 89 ? 0.123 -8.810 2.022 1.00 96.88 89 TRP A O 1
ATOM 689 N N . LEU A 1 90 ? 0.851 -9.925 0.202 1.00 97.25 90 LEU A N 1
ATOM 690 C CA . LEU A 1 90 ? 0.132 -11.172 0.482 1.00 97.25 90 LEU A CA 1
A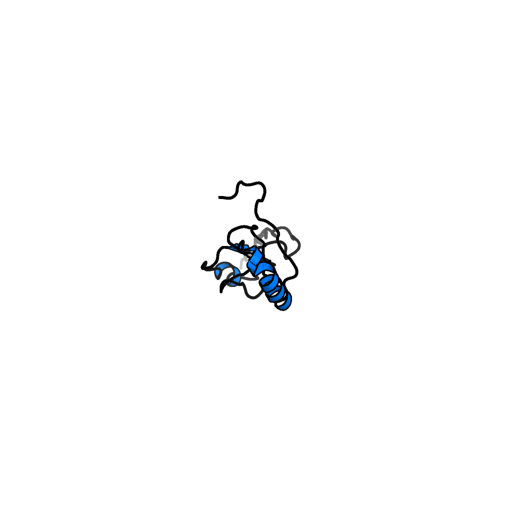TOM 691 C C . LEU A 1 90 ? 0.616 -11.788 1.798 1.00 97.25 90 LEU A C 1
ATOM 693 O O . LEU A 1 90 ? -0.202 -12.080 2.669 1.00 97.25 90 LEU A O 1
ATOM 697 N N . ASP A 1 91 ? 1.933 -11.849 2.009 1.00 97.12 91 ASP A N 1
ATOM 698 C CA . ASP A 1 91 ? 2.528 -12.320 3.270 1.00 97.12 91 ASP A CA 1
ATOM 699 C C . ASP A 1 91 ? 2.163 -11.437 4.479 1.00 97.12 91 ASP A C 1
ATOM 701 O O . ASP A 1 91 ? 2.226 -11.873 5.629 1.00 97.12 91 ASP A O 1
ATOM 705 N N . ARG A 1 92 ? 1.759 -10.183 4.236 1.00 95.00 92 ARG A N 1
ATOM 706 C CA . ARG A 1 92 ? 1.316 -9.214 5.256 1.00 95.00 92 ARG A CA 1
ATOM 707 C C . ARG A 1 92 ? -0.206 -9.147 5.408 1.00 95.00 92 ARG A C 1
ATOM 709 O O . ARG A 1 92 ? -0.697 -8.294 6.148 1.00 95.00 92 ARG A O 1
ATOM 716 N N . GLY A 1 93 ? -0.941 -10.033 4.738 1.00 94.19 93 GLY A N 1
ATOM 717 C CA . GLY A 1 93 ? -2.386 -10.178 4.887 1.00 94.19 93 GLY A CA 1
ATOM 718 C C . GLY A 1 93 ? -3.230 -9.233 4.032 1.00 94.19 93 GLY A C 1
ATOM 719 O O . GLY A 1 93 ? -4.389 -9.013 4.376 1.00 94.19 93 GLY A O 1
ATOM 720 N N . THR A 1 94 ? -2.690 -8.668 2.944 1.00 96.31 94 THR A N 1
ATOM 721 C CA . THR A 1 94 ? -3.546 -8.016 1.938 1.00 96.31 94 THR A CA 1
ATOM 722 C C . THR A 1 94 ? -4.491 -9.049 1.314 1.00 96.31 94 THR A C 1
ATOM 724 O O . THR A 1 94 ? -4.094 -10.183 1.039 1.00 96.31 94 THR A O 1
ATOM 727 N N . GLY A 1 95 ? -5.749 -8.671 1.109 1.00 96.50 95 GLY A N 1
ATOM 728 C CA . GLY A 1 95 ? -6.762 -9.473 0.423 1.00 96.50 95 GLY A CA 1
ATOM 729 C C . GLY A 1 95 ? -7.176 -8.886 -0.926 1.00 96.50 95 GLY A C 1
ATOM 730 O O . GLY A 1 95 ? -7.907 -9.541 -1.670 1.00 96.50 95 GLY A O 1
ATOM 731 N N . HIS A 1 96 ? -6.723 -7.671 -1.250 1.00 98.00 96 HIS A N 1
ATOM 732 C CA . HIS A 1 96 ? -7.176 -6.913 -2.412 1.00 98.00 96 HIS A CA 1
ATOM 733 C C . HIS A 1 96 ? -6.010 -6.297 -3.188 1.00 98.00 96 HIS A C 1
ATOM 735 O O . HIS A 1 96 ? -5.006 -5.872 -2.621 1.00 98.00 96 HIS A O 1
ATOM 741 N N . LEU A 1 97 ? -6.188 -6.200 -4.506 1.00 98.25 97 LEU A N 1
ATOM 742 C CA . LEU A 1 97 ? -5.266 -5.553 -5.438 1.00 98.25 97 LEU A CA 1
ATOM 743 C C . LEU A 1 97 ? -6.053 -4.556 -6.298 1.00 98.25 97 LEU A C 1
ATOM 745 O O . LEU A 1 97 ? -7.170 -4.859 -6.725 1.00 98.25 97 LEU A O 1
ATOM 749 N N . LEU A 1 98 ? -5.465 -3.396 -6.580 1.00 98.50 98 LEU A N 1
ATOM 750 C CA . LEU A 1 98 ? -5.985 -2.410 -7.528 1.00 98.50 98 LEU A CA 1
ATOM 751 C C . LEU A 1 98 ? -5.190 -2.462 -8.839 1.00 98.50 98 LEU A C 1
ATOM 753 O O . LEU A 1 98 ? -3.973 -2.653 -8.839 1.00 98.50 98 LEU A O 1
ATOM 757 N N . GLY A 1 99 ? -5.898 -2.303 -9.958 1.00 96.6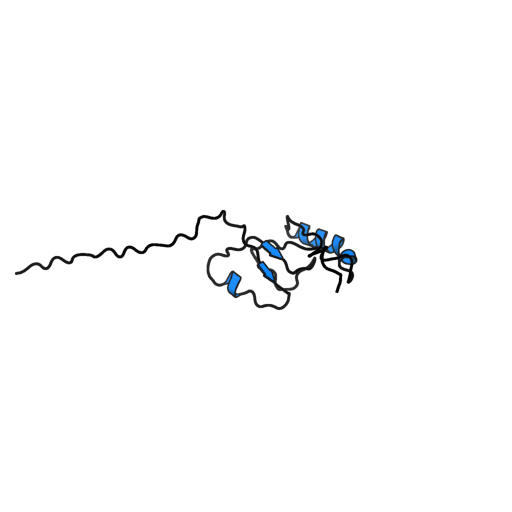2 99 GLY A N 1
ATOM 758 C CA . GLY A 1 99 ? -5.303 -2.184 -11.291 1.00 96.62 99 GLY A CA 1
ATOM 759 C C . GLY A 1 99 ? -4.953 -0.739 -11.651 1.00 96.62 99 GLY A C 1
ATOM 760 O O . GLY A 1 99 ? -4.872 0.119 -10.773 1.00 96.62 99 GLY A O 1
ATOM 761 N N . PHE A 1 100 ? -4.790 -0.495 -12.953 1.00 96.69 100 PHE A N 1
ATOM 762 C CA . PHE A 1 100 ? -4.357 0.791 -13.504 1.00 96.69 100 PHE A CA 1
ATOM 763 C C . PHE A 1 100 ? -5.215 1.971 -13.035 1.00 96.69 100 PHE A C 1
ATOM 765 O O . PHE A 1 100 ? -6.446 1.887 -13.020 1.00 96.69 100 PHE A O 1
ATOM 772 N N . ASN A 1 101 ? -4.549 3.068 -12.675 1.00 95.81 101 ASN A N 1
ATOM 773 C CA . ASN A 1 101 ? -5.180 4.307 -12.244 1.00 95.81 101 ASN A CA 1
ATOM 774 C C . ASN A 1 101 ? -5.575 5.147 -13.458 1.00 95.81 101 ASN A C 1
ATOM 776 O O . ASN A 1 101 ? -4.707 5.505 -14.247 1.00 95.81 101 ASN A O 1
ATOM 780 N N . GLU A 1 102 ? -6.865 5.468 -13.569 1.00 95.69 102 GLU A N 1
ATOM 781 C CA . GLU A 1 102 ? -7.422 6.334 -14.622 1.00 95.69 102 GLU A CA 1
ATOM 782 C C . GLU A 1 102 ? -6.831 6.060 -16.025 1.00 95.69 102 GLU A C 1
ATOM 784 O O . GLU A 1 102 ? -6.331 6.975 -16.680 1.00 95.69 102 GLU A O 1
ATOM 789 N N . PRO A 1 103 ? -6.845 4.800 -16.513 1.00 93.69 103 PRO A N 1
ATOM 790 C CA . PRO A 1 103 ? -6.207 4.436 -17.781 1.00 93.69 103 PRO A CA 1
ATOM 791 C C . PRO A 1 103 ? -6.832 5.127 -19.005 1.00 93.69 103 PRO A C 1
ATOM 793 O O . PRO A 1 103 ? -6.293 5.041 -20.106 1.00 93.69 103 PRO A O 1
ATOM 796 N N . GLU A 1 104 ? -7.989 5.770 -18.841 1.00 94.69 104 GLU A N 1
ATOM 797 C CA . GLU A 1 104 ? -8.618 6.619 -19.847 1.00 94.69 104 GLU A CA 1
ATOM 798 C C . GLU A 1 104 ? -7.934 7.980 -20.029 1.00 94.69 104 GLU A C 1
ATOM 800 O O . GLU A 1 104 ? -8.131 8.619 -21.066 1.00 94.69 104 GLU A O 1
ATOM 805 N N . GLN A 1 105 ? -7.160 8.442 -19.043 1.00 89.12 105 GLN A N 1
ATOM 806 C CA . GLN A 1 105 ? -6.416 9.691 -19.147 1.00 89.12 105 GLN A CA 1
ATOM 807 C C . GLN A 1 105 ? -5.169 9.484 -20.020 1.00 89.12 105 GLN A C 1
ATOM 809 O O . GLN A 1 105 ? -4.529 8.430 -19.958 1.00 89.12 105 GLN A O 1
ATOM 814 N N . PRO A 1 106 ? -4.782 10.479 -20.840 1.00 81.88 106 PRO A N 1
ATOM 815 C CA . PRO A 1 106 ? -3.477 10.466 -21.483 1.00 81.88 106 PRO A CA 1
ATOM 816 C C . PRO A 1 106 ? -2.379 10.343 -20.425 1.00 81.88 106 PRO A C 1
ATOM 818 O O . PRO A 1 106 ? -2.452 10.997 -19.384 1.00 81.88 106 PRO A O 1
ATOM 821 N N . LEU A 1 107 ? -1.360 9.533 -20.709 1.00 68.94 107 LEU A N 1
ATOM 822 C CA . LEU A 1 107 ? -0.177 9.468 -19.856 1.00 68.94 107 LEU A CA 1
ATOM 823 C C . LEU A 1 107 ? 0.459 10.874 -19.780 1.00 68.94 107 LEU A C 1
ATOM 825 O O . LEU A 1 107 ? 0.578 11.512 -20.834 1.00 68.94 107 LEU A O 1
ATOM 829 N N . PRO A 1 108 ? 0.797 11.373 -18.575 1.00 61.31 108 PRO A N 1
ATOM 830 C CA . PRO A 1 108 ? 1.467 12.660 -18.406 1.00 61.31 108 PRO A CA 1
ATOM 831 C C . PRO A 1 108 ? 2.864 12.700 -19.040 1.00 61.31 108 PRO A C 1
ATOM 833 O O . PRO A 1 108 ? 3.477 11.625 -19.235 1.00 61.31 108 PRO A O 1
#

pLDDT: mean 82.38, std 18.53, range [39.0, 98.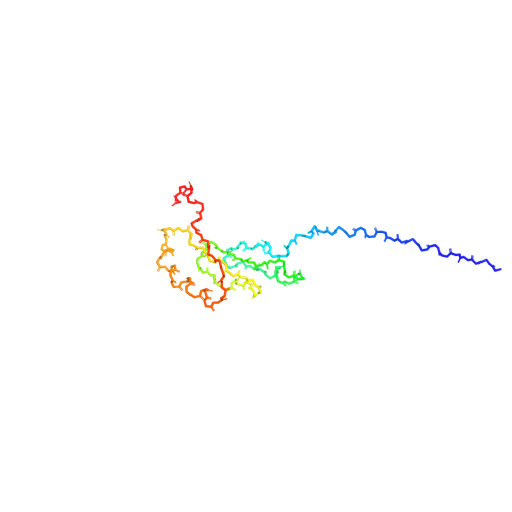5]

Radius of gyration: 23.04 Å; Cα contacts (8 Å, |Δi|>4): 126; chains: 1; bounding box: 54×37×76 Å

Solvent-accessible surface area (backbone atoms only — not comparable to full-atom values): 7094 Å² total; per-residue (Å²): 138,85,85,83,80,83,80,83,78,80,79,81,77,78,74,79,70,71,73,90,61,74,85,52,76,46,62,47,82,48,65,80,93,58,90,60,59,76,65,65,68,72,60,80,68,67,48,38,34,32,36,50,75,31,50,67,77,69,94,68,68,60,88,88,36,40,59,39,33,19,44,35,47,90,53,99,57,46,59,81,50,38,68,64,36,49,54,59,37,48,79,70,64,36,90,55,78,43,64,60,58,67,77,88,53,80,82,130

Mean predicted aligned error: 10.74 Å

Nearest PDB structures (foldseek):
  6ub8-assembly5_E  TM=5.988E-01  e=6.660E-02  Aureobasidium namibiae CBS 147.97
  2e89-assembly2_C  TM=3.372E-01  e=3.135E+00  Aquifex aeolicus

Sequence (108 aa):
MATFKLLAVAAITSMVHATNHPPGKRGLGSNDGLDLSGFESVGPIKMGWQYNWDSDIGGNKLSSVEYVLMLHSLHDGHENVWADRVNKWLDRGTGHLLGFNEPEQPLP